Protein AF-A0A1Q5XB48-F1 (afdb_monomer)

Mean predicted aligned error: 10.69 Å

Foldseek 3Di:
DCVVVVVVVCVVVVVLVVVLVVLLVVLLVVLVVVLVPPCCVVVDPDPPDPVSVVVSVVSSVVRSNVVSVVVSVVVVVVVVVVVVD

Radius of gyration: 19.31 Å; Cα contacts (8 Å, |Δi|>4): 37; chains: 1; bounding box: 51×16×54 Å

Solvent-accessible surface area (backbone atoms only — not comparable to full-atom values): 4723 Å² total; per-residue (Å²): 138,58,70,66,56,55,52,52,53,48,53,56,50,52,54,54,51,50,50,51,51,50,47,36,52,52,31,33,52,49,29,44,56,52,50,73,70,50,65,57,65,80,78,40,100,65,80,84,46,74,63,57,57,52,51,50,51,52,51,26,52,56,48,7,51,52,52,18,50,53,52,51,52,51,51,50,53,52,52,53,56,62,74,74,111

Structure (mmCIF, N/CA/C/O backbone):
data_AF-A0A1Q5XB48-F1
#
_entry.id   AF-A0A1Q5XB48-F1
#
loop_
_atom_site.group_PDB
_atom_site.id
_atom_site.type_symbol
_atom_site.label_atom_id
_atom_site.label_alt_id
_atom_site.label_comp_id
_atom_site.label_asym_id
_atom_site.label_entity_id
_atom_site.label_seq_id
_atom_site.pdbx_PDB_ins_code
_atom_site.Cartn_x
_atom_site.Cartn_y
_atom_site.Cartn_z
_atom_site.occupancy
_atom_site.B_iso_or_equiv
_atom_site.auth_seq_id
_atom_site.auth_comp_id
_atom_site.auth_asym_id
_atom_site.auth_atom_id
_atom_site.pdbx_PDB_model_num
ATOM 1 N N . MET A 1 1 ? 29.198 -10.791 -27.130 1.00 57.75 1 MET A N 1
ATOM 2 C CA . MET A 1 1 ? 28.428 -9.551 -27.402 1.00 57.75 1 MET A CA 1
ATOM 3 C C . MET A 1 1 ? 27.194 -9.501 -26.497 1.00 57.75 1 MET A C 1
ATOM 5 O O . MET A 1 1 ? 26.170 -8.935 -26.846 1.00 57.75 1 MET A O 1
ATOM 9 N N . ASP A 1 2 ? 27.308 -10.064 -25.293 1.00 61.91 2 ASP A N 1
ATOM 10 C CA . ASP A 1 2 ? 26.145 -10.621 -24.594 1.00 61.91 2 ASP A CA 1
ATOM 11 C C . ASP A 1 2 ? 25.933 -9.873 -23.270 1.00 61.91 2 ASP A C 1
ATOM 13 O O . ASP A 1 2 ? 24.810 -9.717 -22.813 1.00 61.91 2 ASP A O 1
ATOM 17 N N . THR A 1 3 ? 27.005 -9.294 -22.718 1.00 69.38 3 THR A N 1
ATOM 18 C CA . THR A 1 3 ? 27.030 -8.506 -21.477 1.00 69.38 3 THR A CA 1
ATOM 19 C C . THR A 1 3 ? 26.121 -7.276 -21.498 1.00 69.38 3 THR A C 1
ATOM 21 O O . THR A 1 3 ? 25.500 -6.991 -20.482 1.00 69.38 3 THR A O 1
ATOM 24 N N . GLY A 1 4 ? 25.981 -6.583 -22.634 1.00 73.88 4 GLY A N 1
ATOM 25 C CA . GLY A 1 4 ? 25.095 -5.414 -22.746 1.00 73.88 4 GLY A CA 1
ATOM 26 C C . GLY A 1 4 ? 23.602 -5.759 -22.684 1.00 73.88 4 GLY A C 1
ATOM 27 O O . GLY A 1 4 ? 22.826 -5.021 -22.090 1.00 73.88 4 GLY A O 1
ATOM 28 N N . LEU A 1 5 ? 23.207 -6.918 -23.223 1.00 71.81 5 LEU A N 1
ATOM 29 C CA . LEU A 1 5 ? 21.818 -7.385 -23.199 1.00 71.81 5 LEU A CA 1
ATOM 30 C C . LEU A 1 5 ? 21.392 -7.808 -21.785 1.00 71.81 5 LEU A C 1
ATOM 32 O O . LEU A 1 5 ? 20.275 -7.521 -21.369 1.00 71.81 5 LEU A O 1
ATOM 36 N N . TYR A 1 6 ? 22.282 -8.445 -21.014 1.00 70.88 6 TYR A N 1
ATOM 37 C CA . TYR A 1 6 ? 21.990 -8.782 -19.615 1.00 70.88 6 TYR A CA 1
ATOM 38 C C . TYR A 1 6 ? 21.806 -7.534 -18.739 1.00 70.88 6 TYR A C 1
ATOM 40 O O . TYR A 1 6 ? 20.935 -7.534 -17.870 1.00 70.88 6 TYR A O 1
ATOM 48 N N . ASP A 1 7 ? 22.586 -6.474 -18.971 1.00 72.25 7 ASP A N 1
ATOM 49 C CA . ASP A 1 7 ? 22.495 -5.218 -18.212 1.00 72.25 7 ASP A CA 1
ATOM 50 C C . ASP A 1 7 ? 21.197 -4.449 -18.533 1.00 72.25 7 ASP A C 1
ATOM 52 O O . ASP A 1 7 ? 20.494 -3.968 -17.640 1.00 72.25 7 ASP A O 1
ATOM 56 N N . GLU A 1 8 ? 20.798 -4.438 -19.808 1.00 68.00 8 GLU A N 1
ATOM 57 C CA . GLU A 1 8 ? 19.547 -3.827 -20.265 1.00 68.00 8 GLU A CA 1
ATOM 58 C C . GLU A 1 8 ? 18.312 -4.595 -19.756 1.00 68.00 8 GLU A C 1
ATOM 60 O O . GLU A 1 8 ? 17.380 -3.997 -19.218 1.00 68.00 8 GLU A O 1
ATOM 65 N N . LEU A 1 9 ? 18.343 -5.934 -19.787 1.00 68.94 9 LEU A N 1
ATOM 66 C CA . LEU A 1 9 ? 17.289 -6.766 -19.193 1.00 68.94 9 LEU A CA 1
ATOM 67 C C . LEU A 1 9 ? 17.207 -6.577 -17.670 1.00 68.94 9 LEU A C 1
ATOM 69 O O . LEU A 1 9 ? 16.110 -6.470 -17.120 1.00 68.94 9 LEU A O 1
ATOM 73 N N . SER A 1 10 ? 18.350 -6.493 -16.984 1.00 73.44 10 SER A N 1
ATOM 74 C CA . SER A 1 10 ? 18.406 -6.277 -15.534 1.00 73.44 10 SER A CA 1
ATOM 75 C C . SER A 1 10 ? 17.824 -4.915 -15.138 1.00 73.44 10 SER A C 1
ATOM 77 O O . SER A 1 10 ? 17.016 -4.828 -14.211 1.00 73.44 10 SER A O 1
ATOM 79 N N . SER A 1 11 ? 18.151 -3.852 -15.880 1.00 70.94 11 SER A N 1
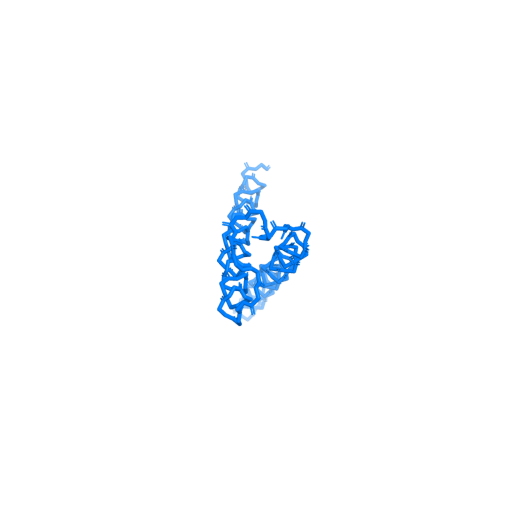ATOM 80 C CA . SER A 1 11 ? 17.645 -2.500 -15.608 1.00 70.94 11 SER A CA 1
ATOM 81 C C . SER A 1 11 ? 16.134 -2.352 -15.871 1.00 70.94 11 SER A C 1
ATOM 83 O O . SER A 1 11 ? 15.424 -1.754 -15.051 1.00 70.94 11 SER A O 1
ATOM 85 N N . SER A 1 12 ? 15.593 -2.956 -16.937 1.00 67.19 12 SER A N 1
ATOM 86 C CA . SER A 1 12 ? 14.144 -2.967 -17.209 1.00 67.19 12 SER A CA 1
ATOM 87 C C . SER A 1 12 ? 13.340 -3.813 -16.214 1.00 67.19 12 SER A C 1
ATOM 89 O O . SER A 1 12 ? 12.248 -3.412 -15.798 1.00 67.19 12 SER A O 1
ATOM 91 N N . ILE A 1 13 ? 13.867 -4.964 -15.787 1.00 67.62 13 ILE A N 1
ATOM 92 C CA . ILE A 1 13 ? 13.195 -5.827 -14.802 1.00 67.62 13 ILE A CA 1
ATOM 93 C C . ILE A 1 13 ? 13.263 -5.193 -13.406 1.00 67.62 13 ILE A C 1
ATOM 95 O O . ILE A 1 13 ? 12.261 -5.167 -12.688 1.00 67.62 13 ILE A O 1
ATOM 99 N N . GLY A 1 14 ? 14.414 -4.625 -13.034 1.00 72.56 14 GLY A N 1
ATOM 100 C CA . GLY A 1 14 ? 14.617 -3.970 -11.742 1.00 72.56 14 GLY A CA 1
ATOM 101 C C . GLY A 1 14 ? 13.706 -2.759 -11.540 1.00 72.56 14 GLY A C 1
ATOM 102 O O . GLY A 1 14 ? 13.078 -2.624 -10.489 1.00 72.56 14 GLY A O 1
ATOM 103 N N . SER A 1 15 ? 13.570 -1.911 -12.562 1.00 71.69 15 SER A N 1
ATOM 104 C CA . SER A 1 15 ? 12.678 -0.743 -12.527 1.00 71.69 15 SER A CA 1
ATOM 105 C C . SER A 1 15 ? 11.198 -1.136 -12.444 1.00 71.69 15 SER A C 1
ATOM 107 O O . SER A 1 15 ? 10.463 -0.585 -11.624 1.00 71.69 15 SER A O 1
ATOM 109 N N . SER A 1 16 ? 10.771 -2.145 -13.207 1.00 71.31 16 SER A N 1
ATOM 110 C CA . SER A 1 16 ? 9.391 -2.655 -13.178 1.00 71.31 16 SER A CA 1
ATOM 111 C C . SER A 1 16 ? 9.031 -3.306 -11.832 1.00 71.31 16 SER A C 1
ATOM 113 O O . SER A 1 16 ? 7.942 -3.083 -11.297 1.00 71.31 16 SER A O 1
ATOM 115 N N . GLY A 1 17 ? 9.960 -4.065 -11.240 1.00 76.06 17 GLY A N 1
ATOM 116 C CA . GLY A 1 17 ? 9.788 -4.682 -9.921 1.00 76.06 17 GLY A CA 1
ATOM 117 C C . GLY A 1 17 ? 9.702 -3.659 -8.786 1.00 76.06 17 GLY A C 1
ATOM 118 O O . GLY A 1 17 ? 8.828 -3.766 -7.925 1.00 76.06 17 GLY A O 1
ATOM 119 N N . LEU A 1 18 ? 10.552 -2.626 -8.815 1.00 79.56 18 LEU A N 1
ATOM 120 C CA . LEU A 1 18 ? 10.515 -1.516 -7.855 1.00 79.56 18 LEU A CA 1
ATOM 121 C C . LEU A 1 18 ? 9.179 -0.773 -7.893 1.00 79.56 18 LEU A C 1
ATOM 123 O O . LEU A 1 18 ? 8.590 -0.515 -6.844 1.00 79.56 18 LEU A O 1
ATOM 127 N N . VAL A 1 19 ? 8.678 -0.473 -9.093 1.00 79.00 19 VAL A N 1
ATOM 128 C CA . VAL A 1 19 ? 7.376 0.179 -9.277 1.00 79.00 19 VAL A CA 1
ATOM 129 C C . VAL A 1 19 ? 6.269 -0.682 -8.668 1.00 79.00 19 VAL A C 1
ATOM 131 O O . VAL A 1 19 ? 5.508 -0.190 -7.834 1.00 79.00 19 VAL A O 1
ATOM 134 N N . SER A 1 20 ? 6.242 -1.979 -8.984 1.00 75.44 20 SER A N 1
ATOM 135 C CA . SER A 1 20 ? 5.253 -2.918 -8.441 1.00 75.44 20 SER A CA 1
ATOM 136 C C . SER A 1 20 ? 5.268 -2.989 -6.905 1.00 75.44 20 SER A C 1
ATOM 138 O O . SER A 1 20 ? 4.223 -2.930 -6.246 1.00 75.44 20 SER A O 1
ATOM 140 N N . MET A 1 21 ? 6.461 -3.032 -6.310 1.00 80.19 21 MET A N 1
ATOM 141 C CA . MET A 1 21 ? 6.633 -3.077 -4.859 1.00 80.19 21 MET A CA 1
ATOM 142 C C . MET A 1 21 ? 6.148 -1.786 -4.184 1.00 80.19 21 MET A C 1
ATOM 144 O O . MET A 1 21 ? 5.427 -1.844 -3.185 1.00 80.19 21 MET A O 1
ATOM 148 N N . VAL A 1 22 ? 6.487 -0.621 -4.748 1.00 84.38 22 VAL A N 1
ATOM 149 C CA . VAL A 1 22 ? 6.049 0.689 -4.238 1.00 84.38 22 VAL A CA 1
ATOM 150 C C . VAL A 1 22 ? 4.534 0.837 -4.339 1.00 84.38 22 VAL A C 1
ATOM 152 O O . VAL A 1 22 ? 3.906 1.258 -3.370 1.00 84.38 22 VAL A O 1
ATOM 155 N N . ILE A 1 23 ? 3.929 0.445 -5.463 1.00 82.56 23 ILE A N 1
ATOM 156 C CA . ILE A 1 23 ? 2.470 0.477 -5.646 1.00 82.56 23 ILE A CA 1
ATOM 157 C C . ILE A 1 23 ? 1.781 -0.422 -4.629 1.00 82.56 23 ILE A C 1
ATOM 159 O O . ILE A 1 23 ? 0.814 -0.000 -3.998 1.00 82.56 23 ILE A O 1
ATOM 163 N N . SER A 1 24 ? 2.305 -1.631 -4.426 1.00 77.81 24 SER A N 1
ATOM 164 C CA . SER A 1 24 ? 1.766 -2.567 -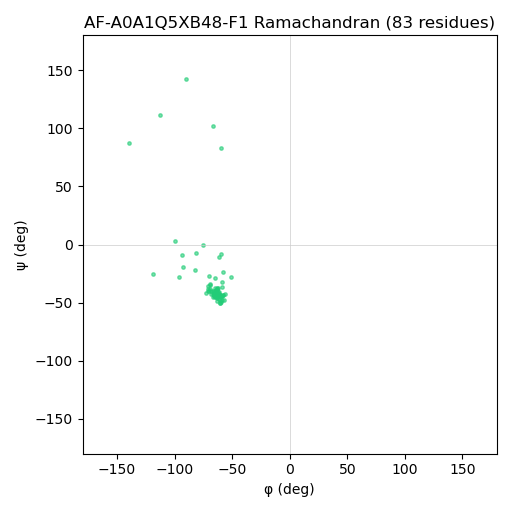3.442 1.00 77.81 24 SER A CA 1
ATOM 165 C C . SER A 1 24 ? 1.780 -1.965 -2.036 1.00 77.81 24 SER A C 1
ATOM 167 O O . SER A 1 24 ? 0.758 -1.962 -1.352 1.00 77.81 24 SER 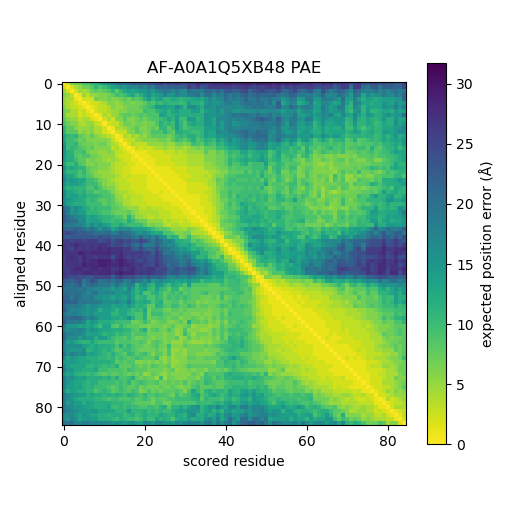A O 1
ATOM 169 N N . LEU A 1 25 ? 2.910 -1.380 -1.623 1.00 79.75 25 LEU A N 1
ATOM 170 C CA . LEU A 1 25 ? 3.050 -0.703 -0.330 1.00 79.75 25 LEU A CA 1
ATOM 171 C C . LEU A 1 25 ? 2.110 0.501 -0.194 1.00 79.75 25 LEU A C 1
ATOM 173 O O . LEU A 1 25 ? 1.460 0.659 0.840 1.00 79.75 25 LEU A O 1
ATOM 177 N N . PHE A 1 26 ? 1.999 1.327 -1.235 1.00 84.44 26 PHE A N 1
ATOM 1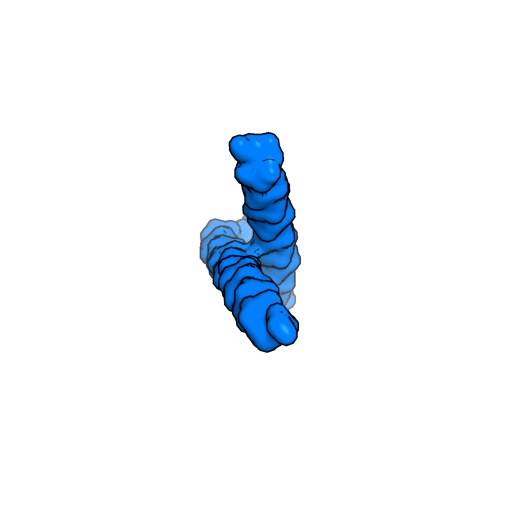78 C CA . PHE A 1 26 ? 1.119 2.495 -1.245 1.00 84.44 26 PHE A CA 1
ATOM 179 C C . PHE A 1 26 ? -0.352 2.088 -1.122 1.00 84.44 26 PHE A C 1
ATOM 181 O O . PHE A 1 26 ? -1.127 2.702 -0.393 1.00 84.44 26 PHE A O 1
ATOM 188 N N . CYS A 1 27 ? -0.730 0.998 -1.783 1.00 78.81 27 CYS A N 1
ATOM 189 C CA . CYS A 1 27 ? -2.087 0.488 -1.761 1.00 78.81 27 CYS A CA 1
ATOM 190 C C . CYS A 1 27 ? -2.473 -0.120 -0.403 1.00 78.81 27 CYS A C 1
ATOM 192 O O . CYS A 1 27 ? -3.567 0.129 0.113 1.00 78.81 27 CYS A O 1
ATOM 194 N N . VAL A 1 28 ? -1.540 -0.842 0.228 1.00 77.00 28 VAL A N 1
ATOM 195 C CA . VAL A 1 28 ? -1.688 -1.313 1.612 1.00 77.00 28 VAL A CA 1
ATOM 196 C C . VAL A 1 28 ? -1.824 -0.125 2.571 1.00 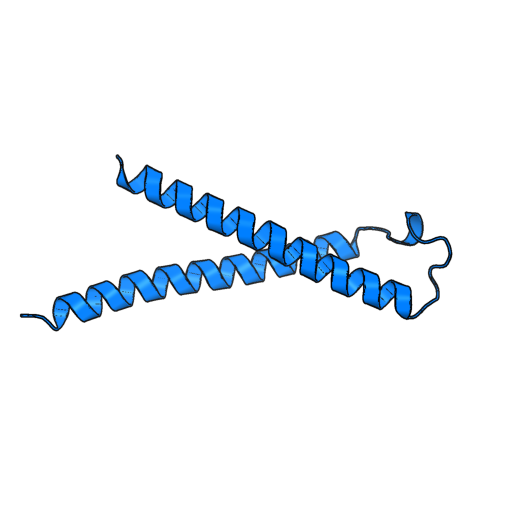77.00 28 VAL A C 1
ATOM 198 O O . VAL A 1 28 ? -2.707 -0.141 3.429 1.00 77.00 28 VAL A O 1
ATOM 201 N N . ALA A 1 29 ? -1.027 0.935 2.395 1.00 80.00 29 ALA A N 1
ATOM 202 C CA . ALA A 1 29 ? -1.119 2.149 3.207 1.00 80.00 29 ALA A CA 1
ATOM 203 C C . ALA A 1 29 ? -2.472 2.868 3.045 1.00 80.00 29 ALA A C 1
ATOM 205 O O . ALA A 1 29 ? -3.064 3.284 4.041 1.00 80.00 29 ALA A O 1
ATOM 206 N N . ILE A 1 30 ? -3.006 2.961 1.822 1.00 80.44 30 ILE A N 1
ATOM 207 C CA . ILE A 1 30 ? -4.340 3.530 1.566 1.00 80.44 30 ILE A CA 1
ATOM 208 C C . ILE A 1 30 ? -5.435 2.670 2.198 1.00 80.44 30 ILE A C 1
ATOM 210 O O . ILE A 1 30 ? -6.330 3.217 2.837 1.00 80.44 30 ILE A O 1
ATOM 214 N N . SER A 1 31 ? -5.372 1.341 2.067 1.00 79.06 31 SER A N 1
ATOM 215 C CA . SER A 1 31 ? -6.354 0.453 2.708 1.00 79.06 31 SER A CA 1
ATOM 216 C C . SER A 1 31 ? -6.316 0.562 4.228 1.00 79.06 31 SER A C 1
ATOM 218 O O . SER A 1 31 ? -7.367 0.570 4.868 1.00 79.06 31 SER A O 1
ATOM 220 N N . TRP A 1 32 ? -5.126 0.728 4.811 1.00 69.50 32 TRP A N 1
ATOM 221 C CA . TRP A 1 32 ? -4.978 1.015 6.234 1.00 69.50 32 TRP A CA 1
ATOM 222 C C . TRP A 1 32 ? -5.662 2.333 6.626 1.00 69.50 32 TRP A C 1
ATOM 224 O O . TRP A 1 32 ? -6.450 2.374 7.572 1.00 69.50 32 TRP A O 1
ATOM 234 N N . TRP A 1 33 ? -5.413 3.401 5.863 1.00 76.62 33 TRP A N 1
ATOM 235 C CA . TRP A 1 33 ? -6.030 4.717 6.062 1.00 76.62 33 TRP A CA 1
ATOM 236 C C . TRP A 1 33 ? -7.559 4.695 5.906 1.00 76.62 33 TRP A C 1
ATOM 238 O O . TRP A 1 33 ? -8.287 5.309 6.693 1.00 76.62 33 TRP A O 1
ATOM 248 N N . ALA A 1 34 ? -8.058 3.954 4.916 1.00 72.25 34 ALA A N 1
ATOM 249 C CA . ALA A 1 34 ? -9.482 3.766 4.673 1.00 72.25 34 ALA A CA 1
ATOM 250 C C . ALA A 1 34 ? -10.142 2.990 5.822 1.00 72.25 34 ALA A C 1
ATOM 252 O O . ALA A 1 34 ? -11.215 3.379 6.292 1.00 72.25 34 ALA A O 1
ATOM 253 N N . LEU A 1 35 ? -9.484 1.943 6.340 1.00 68.38 35 LEU A N 1
ATOM 254 C CA . LEU A 1 35 ? -10.021 1.179 7.465 1.00 68.38 35 LEU A CA 1
ATOM 255 C C . LEU A 1 35 ? -10.001 1.941 8.787 1.00 68.38 35 LEU A C 1
ATOM 257 O O . LEU A 1 35 ? -10.860 1.681 9.625 1.00 68.38 35 LEU A O 1
ATOM 261 N N . GLN A 1 36 ? -9.085 2.890 8.974 1.00 66.62 36 GLN A N 1
ATOM 262 C CA . GLN A 1 36 ? -9.092 3.771 10.145 1.00 66.62 36 GLN A CA 1
ATOM 263 C C . GLN A 1 36 ? -10.325 4.686 10.201 1.00 66.62 36 GLN A C 1
ATOM 265 O O . GLN A 1 36 ? -10.774 5.024 11.294 1.00 66.62 36 GLN A O 1
ATOM 270 N N . ASN A 1 37 ? -10.900 5.049 9.050 1.00 62.91 37 ASN A N 1
ATOM 271 C CA . ASN A 1 37 ? -12.118 5.866 8.971 1.00 62.91 37 ASN A CA 1
ATOM 272 C C . ASN A 1 37 ? -13.406 5.031 8.888 1.00 62.91 37 ASN A C 1
ATOM 274 O O . ASN A 1 37 ? -14.489 5.521 9.217 1.00 62.91 37 ASN A O 1
ATOM 278 N N . LEU A 1 38 ? -13.306 3.757 8.497 1.00 63.56 38 LEU A N 1
ATOM 279 C CA . LEU A 1 38 ? -14.400 2.800 8.614 1.00 63.56 38 LEU A CA 1
ATOM 280 C C . LEU A 1 38 ? -14.679 2.536 10.098 1.00 63.56 38 LEU A C 1
ATOM 282 O O . LEU A 1 38 ? -13.990 1.759 10.762 1.00 63.56 38 LEU A O 1
ATOM 286 N N . LYS A 1 39 ? -15.739 3.164 10.616 1.00 58.06 39 LYS A N 1
ATOM 287 C CA . LYS A 1 39 ? -16.382 2.775 11.877 1.00 58.06 39 LYS A CA 1
ATOM 288 C C . LYS A 1 39 ? -16.888 1.330 11.760 1.00 58.06 39 LYS A C 1
ATOM 290 O O . LYS A 1 39 ? -18.072 1.101 11.532 1.00 58.06 39 LYS A O 1
ATOM 295 N N . LEU A 1 40 ? -16.014 0.342 11.978 1.00 53.62 40 LEU A N 1
ATOM 296 C CA . LEU A 1 40 ? -16.439 -1.049 12.210 1.00 53.62 40 LEU A CA 1
ATOM 297 C C . LEU A 1 40 ? -17.310 -1.180 13.473 1.00 53.62 40 LEU A C 1
ATOM 299 O O . LEU A 1 40 ? -17.979 -2.194 13.653 1.00 53.62 40 LEU A O 1
ATOM 303 N N . ASP A 1 41 ? -17.374 -0.119 14.284 1.00 51.91 41 ASP A N 1
ATOM 304 C CA . ASP A 1 41 ? -18.360 0.100 15.346 1.00 51.91 41 ASP A CA 1
ATOM 305 C C . ASP A 1 41 ? -19.815 -0.070 14.860 1.00 51.91 41 ASP A C 1
ATOM 307 O O . ASP A 1 41 ? -20.668 -0.505 15.625 1.00 51.91 41 ASP A O 1
ATOM 311 N N . LEU A 1 42 ? -20.102 0.182 13.571 1.00 50.72 42 LEU A N 1
ATOM 312 C CA . LEU A 1 42 ? -21.444 -0.005 13.005 1.00 50.72 42 LEU A CA 1
ATOM 313 C C . LEU A 1 42 ? -21.749 -1.464 12.614 1.00 50.72 42 LEU A C 1
ATOM 315 O O . LEU A 1 42 ? -22.913 -1.847 12.533 1.00 50.72 42 LEU A O 1
ATOM 319 N N . VAL A 1 43 ? -20.723 -2.290 12.382 1.00 56.31 43 VAL A N 1
ATOM 320 C CA . VAL A 1 43 ? -20.879 -3.696 11.959 1.00 56.31 43 VAL A CA 1
ATOM 321 C C . VAL A 1 43 ? -20.810 -4.655 13.153 1.00 56.31 43 VAL A C 1
ATOM 323 O O . VAL A 1 43 ? -21.428 -5.719 13.128 1.00 56.31 43 VAL A O 1
ATOM 326 N N . ILE A 1 44 ? -20.101 -4.293 14.227 1.00 53.59 44 ILE A N 1
ATOM 327 C CA . ILE A 1 44 ? -19.853 -5.185 15.364 1.00 53.59 44 ILE A CA 1
ATOM 328 C C . ILE A 1 44 ? -20.584 -4.676 16.611 1.00 53.59 44 ILE A C 1
ATOM 330 O O . ILE A 1 44 ? -20.195 -3.692 17.229 1.00 53.59 44 ILE A O 1
ATOM 334 N N . ARG A 1 45 ? -21.607 -5.426 17.042 1.00 53.38 45 ARG A N 1
ATOM 335 C CA . ARG A 1 45 ? -22.485 -5.139 18.198 1.00 53.38 45 ARG A CA 1
ATOM 336 C C . ARG A 1 45 ? -21.764 -5.038 19.562 1.00 53.38 45 ARG A C 1
ATOM 338 O O . ARG A 1 45 ? -22.386 -4.648 20.545 1.00 53.38 45 ARG A O 1
ATOM 345 N N . TYR A 1 46 ? -20.470 -5.375 19.629 1.00 52.41 46 TYR A N 1
ATOM 346 C CA . TYR A 1 46 ? -19.627 -5.339 20.834 1.00 52.41 46 TYR A CA 1
ATOM 347 C C . TYR A 1 46 ? -18.207 -4.805 20.528 1.00 52.41 46 TYR A C 1
ATOM 349 O O . TYR A 1 46 ? -17.287 -5.590 20.295 1.00 52.41 46 TYR A O 1
ATOM 357 N N . PRO A 1 47 ? -17.983 -3.480 20.574 1.00 55.75 47 PRO A N 1
ATOM 358 C CA . PRO A 1 47 ? -16.729 -2.843 20.142 1.00 55.75 47 PRO A CA 1
ATOM 359 C C . PRO A 1 47 ? -15.537 -2.992 21.111 1.00 55.75 47 PRO A C 1
ATOM 361 O O . PRO A 1 47 ? -14.446 -2.493 20.839 1.00 55.75 47 PRO A O 1
ATOM 364 N N . LYS A 1 48 ? -15.704 -3.659 22.263 1.00 55.78 48 LYS A N 1
ATOM 365 C CA . LYS A 1 48 ? -14.693 -3.687 23.343 1.00 55.78 48 LYS A CA 1
ATOM 366 C C . LYS A 1 48 ? -13.805 -4.936 23.400 1.00 55.78 48 LYS A C 1
ATOM 368 O O . LYS A 1 48 ? -12.976 -5.019 24.305 1.00 55.78 48 LYS A O 1
ATOM 373 N N . SER A 1 49 ? -13.922 -5.892 22.476 1.00 66.00 49 SER A N 1
ATOM 374 C CA . SER A 1 49 ? -13.071 -7.090 22.513 1.00 66.00 49 SER A CA 1
ATOM 375 C C . SER A 1 49 ? -11.767 -6.906 21.709 1.00 66.00 49 SER A C 1
ATOM 377 O O . SER A 1 49 ? -11.779 -6.317 20.625 1.00 66.00 49 SER A O 1
ATOM 379 N N . PRO A 1 50 ? -10.624 -7.441 22.184 1.00 71.06 50 PRO A N 1
ATOM 380 C CA . PRO A 1 50 ? -9.382 -7.474 21.407 1.00 71.06 50 PRO A CA 1
ATOM 381 C C . PRO A 1 50 ? -9.534 -8.213 20.063 1.00 71.06 50 PRO A C 1
ATOM 383 O O . PRO A 1 50 ? -8.810 -7.917 19.114 1.00 71.06 50 PRO A O 1
ATOM 386 N N . GLN A 1 51 ? -10.515 -9.116 19.953 1.00 70.44 51 GLN A N 1
ATOM 387 C CA . GLN A 1 51 ? -10.859 -9.809 18.709 1.00 70.44 51 GLN A CA 1
ATOM 388 C C . GLN A 1 51 ? -11.347 -8.858 17.610 1.00 70.44 51 GLN A C 1
ATOM 390 O O . GLN A 1 51 ? -10.982 -9.052 16.454 1.00 70.44 51 GLN A O 1
ATOM 395 N N . ALA A 1 52 ? -12.106 -7.807 17.946 1.00 72.69 52 ALA A N 1
ATOM 396 C CA . ALA A 1 52 ? -12.579 -6.841 16.953 1.00 72.69 52 ALA A CA 1
ATOM 397 C C . ALA A 1 52 ? -11.410 -6.098 16.285 1.00 72.69 52 ALA A C 1
ATOM 399 O O . ALA A 1 52 ? -11.413 -5.914 15.073 1.00 72.69 52 ALA A O 1
ATOM 400 N N . ARG A 1 53 ? -10.364 -5.752 17.052 1.00 71.62 53 ARG A N 1
ATOM 401 C CA . ARG A 1 53 ? -9.153 -5.103 16.516 1.00 71.62 53 ARG A CA 1
ATOM 402 C C . ARG A 1 53 ? -8.359 -6.028 15.595 1.00 71.62 53 ARG A C 1
ATOM 404 O O . ARG A 1 53 ? -7.861 -5.581 14.568 1.00 71.62 53 ARG A O 1
ATOM 411 N N . LEU A 1 54 ? -8.257 -7.308 15.953 1.00 80.19 54 LEU A N 1
ATOM 412 C CA . LEU A 1 54 ? -7.589 -8.328 15.139 1.00 80.19 54 LEU A CA 1
ATOM 413 C C . LEU A 1 54 ? -8.326 -8.573 13.817 1.00 80.19 54 LEU A C 1
ATOM 415 O O . LEU A 1 54 ? -7.691 -8.652 12.768 1.00 80.19 54 LEU A O 1
ATOM 419 N N . LEU A 1 55 ? -9.660 -8.625 13.855 1.00 78.56 55 LEU A N 1
ATOM 420 C CA . LEU A 1 55 ? -10.486 -8.725 12.652 1.00 78.56 55 LEU A CA 1
ATOM 421 C C . LEU A 1 55 ? -10.310 -7.489 11.755 1.00 78.56 55 LEU A C 1
ATOM 423 O O . LEU A 1 55 ? -10.157 -7.630 10.547 1.00 78.56 55 LEU A O 1
ATOM 427 N N . HIS A 1 56 ? -10.267 -6.292 12.350 1.00 73.62 56 HIS A N 1
ATOM 428 C CA . HIS A 1 56 ? -10.005 -5.027 11.650 1.00 73.62 56 HIS A CA 1
ATOM 429 C C . HIS A 1 56 ? -8.650 -5.057 10.933 1.00 73.62 56 HIS A C 1
ATOM 431 O O . HIS A 1 56 ? -8.559 -4.680 9.768 1.00 73.62 56 HIS A O 1
ATOM 437 N N . LEU A 1 57 ? -7.610 -5.558 11.609 1.00 78.19 57 LEU A N 1
ATOM 438 C CA . LEU A 1 57 ? -6.266 -5.704 11.049 1.00 78.19 57 LEU A CA 1
ATOM 439 C C . LEU A 1 57 ? -6.244 -6.683 9.868 1.00 78.19 57 LEU A C 1
ATOM 441 O O . LEU A 1 57 ? -5.711 -6.361 8.809 1.00 78.19 57 LEU A O 1
ATOM 445 N N . LEU A 1 58 ? -6.848 -7.863 10.033 1.00 81.19 58 LEU A N 1
ATOM 446 C CA . LEU A 1 58 ? -6.934 -8.858 8.963 1.00 81.19 58 LEU A CA 1
ATOM 447 C C . LEU A 1 58 ? -7.712 -8.324 7.760 1.00 81.19 58 LEU A C 1
ATOM 449 O O . LEU A 1 58 ? -7.275 -8.498 6.626 1.00 81.19 58 LEU A O 1
ATOM 453 N N . LEU A 1 59 ? -8.825 -7.630 7.999 1.00 81.00 59 LEU A N 1
ATOM 454 C CA . LEU A 1 59 ? -9.634 -7.043 6.938 1.00 81.00 59 LEU A CA 1
ATOM 455 C C . LEU A 1 59 ? -8.858 -5.964 6.167 1.00 81.00 59 LEU A C 1
ATOM 457 O O . LEU A 1 59 ? -8.941 -5.929 4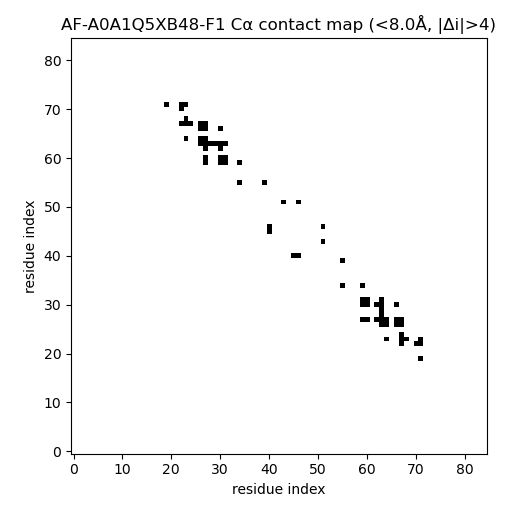.941 1.00 81.00 59 LEU A O 1
ATOM 461 N N . ALA A 1 60 ? -8.059 -5.138 6.856 1.00 80.19 60 ALA A N 1
ATOM 462 C CA . ALA A 1 60 ? -7.171 -4.163 6.216 1.00 80.19 60 ALA A CA 1
ATOM 463 C C . ALA A 1 60 ? -6.140 -4.838 5.306 1.00 80.19 60 ALA A C 1
ATOM 465 O O . ALA A 1 60 ? -5.909 -4.364 4.197 1.00 80.19 60 ALA A O 1
ATOM 466 N N . ILE A 1 61 ? -5.539 -5.942 5.755 1.00 79.69 61 ILE A N 1
ATOM 467 C CA . ILE A 1 61 ? -4.532 -6.675 4.977 1.00 79.69 61 ILE A CA 1
ATOM 468 C C . ILE A 1 61 ? -5.168 -7.313 3.737 1.00 79.69 61 ILE A C 1
ATOM 470 O O . ILE A 1 61 ? -4.628 -7.184 2.640 1.00 79.69 61 ILE A O 1
ATOM 474 N N . VAL A 1 62 ? -6.330 -7.959 3.889 1.00 84.31 62 VAL A N 1
ATOM 475 C CA . VAL A 1 62 ? -7.042 -8.608 2.776 1.00 84.31 62 VAL A CA 1
ATOM 476 C C . VAL A 1 62 ? -7.480 -7.583 1.729 1.00 84.31 62 VAL A C 1
ATOM 478 O O . VAL A 1 62 ? -7.241 -7.792 0.540 1.00 84.31 62 VAL A O 1
ATOM 481 N N . LEU A 1 63 ? -8.066 -6.458 2.153 1.00 81.00 63 LEU A N 1
ATOM 482 C CA . LEU A 1 63 ? -8.445 -5.378 1.238 1.00 81.00 63 LEU A CA 1
ATOM 483 C C . LEU A 1 63 ? -7.221 -4.736 0.584 1.00 81.00 63 LEU A C 1
ATOM 485 O O . LEU A 1 63 ? -7.202 -4.585 -0.633 1.00 81.00 63 LEU A O 1
ATOM 489 N N . GLY A 1 64 ? -6.175 -4.434 1.357 1.00 81.38 64 GLY A N 1
ATOM 490 C CA . GLY A 1 64 ? -4.925 -3.877 0.837 1.00 81.38 64 GLY A CA 1
ATOM 491 C C . GLY A 1 64 ? -4.300 -4.746 -0.246 1.00 81.38 64 GLY A C 1
ATOM 492 O O . GLY A 1 64 ? -3.888 -4.226 -1.279 1.00 81.38 64 GLY A O 1
ATOM 493 N N . HIS A 1 65 ? -4.297 -6.065 -0.051 1.00 81.31 65 HIS A N 1
ATOM 494 C CA . HIS A 1 65 ? -3.805 -7.007 -1.049 1.00 81.31 65 HIS A CA 1
ATOM 495 C C . HIS A 1 65 ? -4.672 -7.023 -2.317 1.00 81.31 65 HIS A C 1
ATOM 497 O O . HIS A 1 65 ? -4.133 -6.980 -3.421 1.00 81.31 65 HIS A O 1
ATOM 503 N N . PHE A 1 66 ? -6.001 -7.021 -2.172 1.00 81.06 66 PHE A N 1
ATOM 504 C CA . PHE A 1 66 ? -6.924 -6.983 -3.310 1.00 81.06 66 PHE A CA 1
ATOM 505 C C . PHE A 1 66 ? -6.759 -5.717 -4.156 1.00 81.06 66 PHE A C 1
ATOM 507 O O . PHE A 1 66 ? -6.675 -5.796 -5.380 1.00 81.06 66 PHE A O 1
ATOM 514 N N . VAL A 1 67 ? -6.690 -4.547 -3.514 1.00 78.94 67 VAL A N 1
ATOM 515 C CA . VAL A 1 67 ? -6.555 -3.272 -4.230 1.00 78.94 67 VAL A CA 1
ATOM 516 C C . VAL A 1 67 ? -5.154 -3.152 -4.849 1.00 78.94 67 VAL A C 1
ATOM 518 O O . VAL A 1 67 ? -5.038 -2.665 -5.972 1.00 78.94 67 VAL A O 1
ATOM 521 N N . ALA A 1 68 ? -4.105 -3.658 -4.183 1.00 78.44 68 ALA A N 1
ATOM 522 C CA . ALA A 1 68 ? -2.752 -3.710 -4.739 1.00 78.44 68 ALA A CA 1
ATOM 523 C C . ALA A 1 68 ? -2.710 -4.552 -6.019 1.00 78.44 68 ALA A C 1
ATOM 525 O O . ALA A 1 68 ? -2.225 -4.072 -7.039 1.00 78.44 68 ALA A O 1
ATOM 526 N N . GLY A 1 69 ? -3.263 -5.770 -5.977 1.00 80.88 69 GLY A N 1
ATOM 527 C CA . GLY A 1 69 ? -3.345 -6.655 -7.140 1.00 80.88 69 GLY A CA 1
ATOM 528 C C . GLY A 1 69 ? -4.083 -5.999 -8.304 1.00 80.88 69 GLY A C 1
ATOM 529 O O . GLY A 1 69 ? -3.545 -5.922 -9.402 1.00 80.88 69 GLY A O 1
ATOM 530 N N . PHE A 1 70 ? -5.251 -5.406 -8.037 1.00 82.19 70 PHE A N 1
ATOM 531 C CA . PHE A 1 70 ? -6.022 -4.691 -9.055 1.00 82.19 70 PHE A CA 1
ATOM 532 C C . PHE A 1 70 ? -5.233 -3.544 -9.711 1.00 82.19 70 PHE A C 1
ATOM 534 O O . PHE A 1 70 ? -5.263 -3.381 -10.928 1.00 82.19 70 PHE A O 1
ATOM 541 N N . LEU A 1 71 ? -4.508 -2.748 -8.919 1.00 78.56 71 LEU A N 1
ATOM 542 C CA . LEU A 1 71 ? -3.666 -1.659 -9.426 1.00 78.56 71 LEU A CA 1
ATOM 543 C C . LEU A 1 71 ? -2.495 -2.168 -10.271 1.00 78.56 71 LEU A C 1
ATOM 545 O O . LEU A 1 71 ? -2.200 -1.580 -11.311 1.00 78.56 71 LEU A O 1
ATOM 549 N N . LEU A 1 72 ? -1.831 -3.241 -9.835 1.00 79.62 72 LEU A N 1
ATOM 550 C CA . LEU A 1 72 ? -0.737 -3.859 -10.582 1.00 79.62 72 LEU A CA 1
ATOM 551 C C . LEU A 1 72 ? -1.215 -4.429 -11.914 1.00 79.62 72 LEU A C 1
ATOM 553 O O . LEU A 1 72 ? -0.585 -4.169 -12.938 1.00 79.62 72 LEU A O 1
ATOM 557 N N . ASP A 1 73 ? -2.345 -5.135 -11.913 1.00 82.56 73 ASP A N 1
ATOM 558 C CA . ASP A 1 73 ? -2.956 -5.675 -13.126 1.00 82.56 73 ASP A CA 1
ATOM 559 C C . ASP A 1 73 ? -3.339 -4.546 -14.090 1.00 82.56 73 ASP A C 1
ATOM 561 O O . ASP A 1 73 ? -3.009 -4.596 -15.276 1.00 82.56 73 ASP A O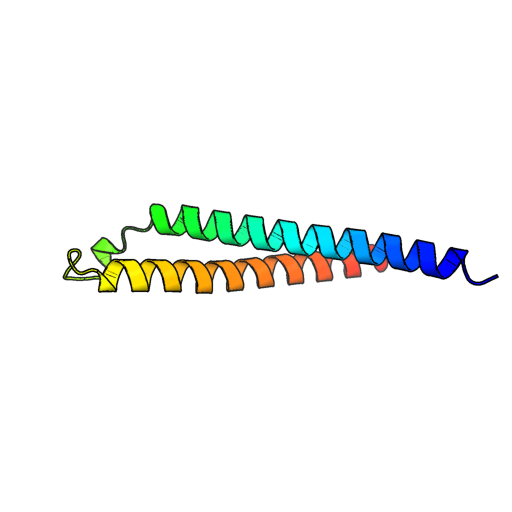 1
ATOM 565 N N . TYR A 1 74 ? -3.949 -3.472 -13.576 1.00 79.06 74 TYR A N 1
ATOM 566 C CA . TYR A 1 74 ? -4.316 -2.301 -14.373 1.00 79.06 74 TYR A CA 1
ATOM 567 C C . TYR A 1 74 ? -3.098 -1.627 -15.019 1.00 79.06 74 TYR A C 1
ATOM 569 O O . TYR A 1 74 ? -3.125 -1.259 -16.196 1.00 79.06 74 TYR A O 1
ATOM 577 N N . LEU A 1 75 ? -2.005 -1.476 -14.269 1.00 76.25 75 LEU A N 1
ATOM 578 C CA . LEU A 1 75 ? -0.762 -0.910 -14.790 1.00 76.25 75 LEU A CA 1
ATOM 579 C C . LEU A 1 75 ? -0.076 -1.846 -15.789 1.00 76.25 75 LEU A C 1
ATOM 581 O O . LEU A 1 75 ? 0.477 -1.365 -16.778 1.00 76.25 75 LEU A O 1
ATOM 585 N N . GLY A 1 76 ? -0.170 -3.160 -15.584 1.00 78.38 76 GLY A N 1
ATOM 586 C CA . GLY A 1 76 ? 0.281 -4.169 -16.538 1.00 78.38 76 GLY A CA 1
ATOM 587 C C . GLY A 1 76 ? -0.459 -4.065 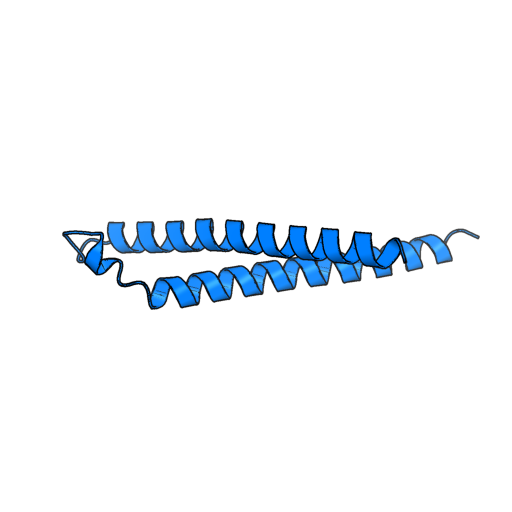-17.873 1.00 78.38 76 GLY A C 1
ATOM 588 O O . GLY A 1 76 ? 0.179 -3.951 -18.920 1.00 78.38 76 GLY A O 1
ATOM 589 N N . TRP A 1 77 ? -1.794 -4.012 -17.846 1.00 79.38 77 TRP A N 1
ATOM 590 C CA . TRP A 1 77 ? -2.608 -3.827 -19.054 1.00 79.38 77 TRP A CA 1
ATOM 591 C C . TRP A 1 77 ? -2.328 -2.486 -19.739 1.00 79.38 77 TRP A C 1
ATOM 593 O O . TRP A 1 77 ? -2.203 -2.434 -20.961 1.00 79.38 77 TRP A O 1
ATOM 603 N N . SER A 1 78 ? -2.163 -1.408 -18.968 1.00 77.38 78 SER A N 1
ATOM 604 C CA . SER A 1 78 ? -1.787 -0.091 -19.498 1.00 77.38 78 SER A CA 1
ATOM 605 C C . SER A 1 78 ? -0.440 -0.129 -20.234 1.00 77.38 78 SER A C 1
ATOM 607 O O . SER A 1 78 ? -0.321 0.386 -21.348 1.00 77.38 78 SER A O 1
ATOM 609 N N . GLY A 1 79 ? 0.561 -0.808 -19.662 1.00 77.50 79 GLY A N 1
ATOM 610 C CA . GLY A 1 79 ? 1.862 -1.021 -20.300 1.00 77.50 79 GLY A CA 1
ATOM 611 C C . GLY A 1 79 ? 1.774 -1.856 -21.580 1.00 77.50 79 GLY A C 1
ATOM 612 O O . GLY A 1 79 ? 2.405 -1.516 -22.579 1.00 77.50 79 GLY A O 1
ATOM 613 N N . GLN A 1 80 ? 0.946 -2.905 -21.589 1.00 76.56 80 GLN A N 1
ATOM 614 C CA . GLN A 1 80 ? 0.715 -3.722 -22.785 1.00 76.56 80 GLN A CA 1
ATOM 615 C C . GLN A 1 80 ? 0.076 -2.915 -23.916 1.00 76.56 80 GLN A C 1
ATOM 617 O O . GLN A 1 80 ? 0.538 -2.996 -25.051 1.00 76.56 80 GLN A O 1
ATOM 622 N N . ILE A 1 81 ? -0.931 -2.093 -23.609 1.00 78.56 81 ILE A N 1
ATOM 623 C CA . ILE A 1 81 ? -1.576 -1.216 -24.592 1.00 78.56 81 ILE A CA 1
ATOM 624 C C . ILE A 1 81 ? -0.586 -0.175 -25.130 1.00 78.56 81 ILE A C 1
ATOM 626 O O . ILE A 1 81 ? -0.5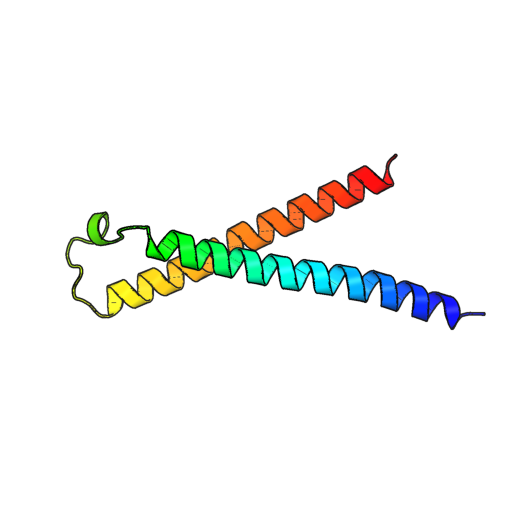32 0.052 -26.335 1.00 78.56 81 ILE A O 1
ATOM 630 N N . ARG A 1 82 ? 0.247 0.423 -24.268 1.00 71.75 82 ARG A N 1
ATOM 631 C CA . ARG A 1 82 ? 1.308 1.356 -24.685 1.00 71.75 82 ARG A CA 1
ATOM 632 C C . ARG A 1 82 ? 2.303 0.716 -25.654 1.00 71.75 82 ARG A C 1
ATOM 634 O O . ARG A 1 82 ? 2.830 1.421 -26.498 1.00 71.75 82 ARG A O 1
ATOM 641 N N . ASN A 1 83 ? 2.559 -0.584 -25.531 1.00 72.00 83 ASN A N 1
ATOM 642 C CA . ASN A 1 83 ? 3.467 -1.315 -26.413 1.00 72.00 83 ASN A CA 1
ATOM 643 C C . ASN A 1 83 ? 2.819 -1.729 -27.753 1.00 72.00 83 ASN A C 1
ATOM 645 O O . ASN A 1 83 ? 3.508 -2.259 -28.620 1.00 72.00 83 ASN A O 1
ATOM 649 N N . MET A 1 84 ? 1.504 -1.534 -27.922 1.00 73.69 84 MET A N 1
ATOM 650 C CA . MET A 1 84 ? 0.778 -1.825 -29.168 1.00 73.69 84 MET A CA 1
ATOM 651 C C . MET A 1 84 ? 0.641 -0.617 -30.110 1.00 73.69 84 MET A C 1
ATOM 653 O O . MET A 1 84 ? 0.187 -0.804 -31.240 1.00 73.69 84 MET A O 1
ATOM 657 N N . PHE A 1 85 ? 1.006 0.592 -29.672 1.00 69.81 85 PHE A N 1
ATOM 658 C CA . PHE A 1 85 ? 0.928 1.835 -30.450 1.00 69.81 85 PHE A CA 1
ATOM 659 C C . PHE A 1 85 ? 2.300 2.499 -30.551 1.00 69.81 85 PHE A C 1
ATOM 661 O O . PHE A 1 85 ? 2.585 3.073 -31.624 1.00 69.81 85 PHE A O 1
#

Secondary structure (DSSP, 8-state):
--HHHHHHHHHHHHHHHHHHHHHHHHHHHHHHHHHHHS-GGGT-S-TTSHHHHHHHHHHHHHHHHHHHHHHHHHHHHHHHHHTT-

pLDDT: mean 72.83, std 8.75, range [50.72, 84.44]

Sequence (85 aa):
MDTGLYDELSSSIGSSGLVSMVISLFCVAISWWALQNLKLDLVIRYPKSPQARLLHLLLAIVLGHFVAGFLLDYLGWSGQIRNMF